Protein AF-A0A1A6GF82-F1 (afdb_monomer_lite)

Radius of gyration: 16.29 Å; chains: 1; bounding box: 42×38×45 Å

Organism: Neotoma lepida (NCBI:txid56216)

Sequence (167 aa):
NTVYLLVVNHPDSKSTVEVFKFQEEERSLLHLKTITHELLTRRSLGLQNLGPGKERDEKGTSTLLLSYLTNTPVLNFDTLVDNISVDPVTGDLWVGCHPNGMRIFFYDPENPPGSEVIRIQNILSEEPKVTVVYAENGTVLQGTTVASVYKGKLLIGTVFHRALYCD

InterPro domains:
  IPR011042 Six-bladed beta-propeller, TolB-like [G3DSA:2.120.10.30] (1-43)
  IPR011042 Six-bladed beta-propeller, TolB-like [G3DSA:2.120.10.30] (55-167)
  IPR051288 Serum paraoxonase/arylesterase [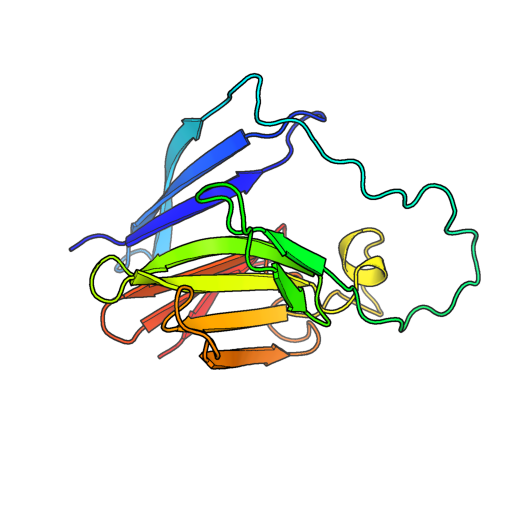PTHR11799] (69-167)

pLDDT: mean 80.85, std 15.95, range [39.09, 98.25]

Secondary structure (DSSP, 8-state):
---EEEEEE-GGG--EEEEEEEETTTTEEEEEEEEE-TT-------GGG--TTS-TTPPP-EEEE--SSSS--EEEESSEEEEEEE-TTT--EEEEEES-HHHHHS--TTS---EEEEEEESTTSSS-EEEEEEEE-SSS--SEEEEEEETTEEEEEESSS-EEEE-

Structure (mmCIF, N/CA/C/O backbone):
data_AF-A0A1A6GF82-F1
#
_entry.id   AF-A0A1A6GF82-F1
#
loop_
_atom_site.group_PDB
_atom_site.id
_atom_site.type_symbol
_atom_site.label_atom_id
_atom_site.label_alt_id
_atom_site.label_comp_id
_atom_site.label_asym_id
_atom_site.label_entity_id
_atom_site.label_seq_id
_atom_site.pdbx_PDB_ins_code
_atom_site.Cartn_x
_atom_site.Cartn_y
_atom_site.Cartn_z
_atom_site.occupancy
_atom_site.B_iso_or_equiv
_atom_site.auth_seq_id
_atom_site.auth_comp_id
_atom_site.auth_asym_id
_atom_site.auth_atom_id
_atom_site.pdbx_PDB_model_num
ATOM 1 N N . ASN A 1 1 ? -15.743 14.423 0.535 1.00 59.31 1 ASN A N 1
ATOM 2 C CA . ASN A 1 1 ? -14.700 13.631 1.215 1.00 59.31 1 ASN A CA 1
ATOM 3 C C . ASN A 1 1 ? -13.517 13.463 0.283 1.00 59.31 1 ASN A C 1
ATOM 5 O O . ASN A 1 1 ? -13.721 13.386 -0.922 1.00 59.31 1 ASN A O 1
ATOM 9 N N . THR A 1 2 ? -12.314 13.441 0.846 1.00 66.25 2 THR A N 1
ATOM 10 C CA . THR A 1 2 ? -11.034 13.438 0.127 1.00 66.25 2 THR A CA 1
ATOM 11 C C . THR A 1 2 ? -10.197 12.275 0.642 1.00 66.25 2 THR A C 1
ATOM 13 O O . THR A 1 2 ? -10.170 12.063 1.853 1.00 66.25 2 THR A O 1
ATOM 16 N N . VAL A 1 3 ? -9.516 11.552 -0.247 1.00 74.19 3 VAL A N 1
ATOM 17 C CA . VAL A 1 3 ? -8.570 10.493 0.135 1.00 74.19 3 VAL A CA 1
ATOM 18 C C . VAL A 1 3 ? -7.176 11.083 0.213 1.00 74.19 3 VAL A C 1
ATOM 20 O O . VAL A 1 3 ? -6.720 11.729 -0.736 1.00 74.19 3 VAL A O 1
ATOM 23 N N . TYR A 1 4 ? -6.510 10.843 1.336 1.00 76.56 4 TYR A N 1
ATOM 24 C CA . TYR A 1 4 ? -5.099 11.145 1.499 1.00 76.56 4 TYR A CA 1
ATOM 25 C C . TYR A 1 4 ? -4.301 9.849 1.517 1.00 76.56 4 TYR A C 1
ATOM 27 O O . TYR A 1 4 ? -4.738 8.850 2.088 1.00 76.56 4 TYR A O 1
ATOM 35 N N . LEU A 1 5 ? -3.133 9.892 0.893 1.00 75.06 5 LEU A N 1
ATOM 36 C CA . LEU A 1 5 ? -2.161 8.814 0.895 1.00 75.06 5 LEU A CA 1
ATOM 37 C C . LEU A 1 5 ? -0.914 9.319 1.611 1.00 75.06 5 LEU A C 1
ATOM 39 O O . LEU A 1 5 ? -0.379 10.362 1.236 1.00 75.06 5 LEU A O 1
ATOM 43 N N . LEU A 1 6 ? -0.485 8.609 2.650 1.00 79.81 6 LEU A N 1
ATOM 44 C CA . LEU A 1 6 ? 0.767 8.880 3.344 1.00 79.81 6 LEU A CA 1
ATOM 45 C C . LEU A 1 6 ? 1.745 7.780 2.942 1.00 79.81 6 LEU A C 1
ATOM 47 O O . LEU A 1 6 ? 1.469 6.602 3.150 1.00 79.81 6 LEU A O 1
ATOM 51 N N . VAL A 1 7 ? 2.855 8.171 2.329 1.00 77.38 7 VAL A N 1
ATOM 52 C CA . VAL A 1 7 ? 3.827 7.254 1.732 1.00 77.38 7 VAL A CA 1
ATOM 53 C C . VAL A 1 7 ? 5.176 7.496 2.382 1.00 77.38 7 VAL A C 1
ATOM 55 O O . VAL A 1 7 ? 5.740 8.577 2.233 1.00 77.38 7 VAL A O 1
ATOM 58 N N . VAL A 1 8 ? 5.709 6.511 3.101 1.00 78.69 8 VAL A N 1
ATOM 59 C CA . VAL A 1 8 ? 7.119 6.522 3.487 1.00 78.69 8 VAL A CA 1
ATOM 60 C C . VAL A 1 8 ? 7.951 6.405 2.214 1.00 78.69 8 VAL A C 1
ATOM 62 O O . VAL A 1 8 ? 7.747 5.504 1.404 1.00 78.69 8 VAL A O 1
ATOM 65 N N . ASN A 1 9 ? 8.869 7.343 2.028 1.00 70.62 9 ASN A N 1
ATOM 66 C CA . ASN A 1 9 ? 9.781 7.402 0.897 1.00 70.62 9 ASN A CA 1
ATOM 67 C C . ASN A 1 9 ? 11.226 7.499 1.407 1.00 70.62 9 ASN A C 1
ATOM 69 O O . ASN A 1 9 ? 11.470 7.965 2.523 1.00 70.62 9 ASN A O 1
ATOM 73 N N . HIS A 1 10 ? 12.191 7.057 0.599 1.00 75.00 10 HIS A N 1
ATOM 74 C CA . HIS A 1 10 ? 13.599 6.974 0.996 1.00 75.00 10 HIS A CA 1
ATOM 75 C C . HIS A 1 10 ? 14.576 7.725 0.064 1.00 75.00 10 HIS A C 1
ATOM 77 O O . HIS A 1 10 ? 15.502 7.104 -0.469 1.00 75.00 10 HIS A O 1
ATOM 83 N N . PRO A 1 11 ? 14.418 9.046 -0.159 1.00 72.19 11 PRO A N 1
ATOM 84 C CA . PRO A 1 11 ? 15.328 9.807 -1.016 1.00 72.19 11 PRO A CA 1
ATOM 85 C C . PRO A 1 11 ? 16.710 9.973 -0.362 1.00 72.19 11 PRO A C 1
ATOM 87 O O . PRO A 1 11 ? 16.810 10.302 0.821 1.00 72.19 11 PRO A O 1
ATOM 90 N N . ASP A 1 12 ? 17.784 9.766 -1.130 1.00 68.50 12 ASP A N 1
ATOM 91 C CA . ASP A 1 12 ? 19.179 10.028 -0.732 1.00 68.50 12 ASP A CA 1
ATOM 92 C C . ASP A 1 12 ? 19.557 9.502 0.669 1.00 68.50 12 ASP A C 1
ATOM 94 O O . ASP A 1 12 ? 20.213 10.175 1.466 1.00 68.50 12 ASP A O 1
ATOM 98 N N . SER A 1 13 ? 19.135 8.271 0.983 1.00 64.56 13 SER A N 1
ATOM 99 C CA . SER A 1 13 ? 19.362 7.588 2.273 1.00 64.56 13 SER A CA 1
ATOM 100 C C . SER A 1 13 ? 18.676 8.206 3.503 1.00 64.56 13 SER A C 1
ATOM 102 O O . SER A 1 13 ? 18.955 7.784 4.628 1.00 64.56 13 SER A O 1
ATOM 104 N N . LYS A 1 14 ? 17.761 9.161 3.323 1.00 67.81 14 LYS A N 1
ATOM 105 C CA . LYS A 1 14 ? 16.871 9.687 4.374 1.00 67.81 14 LYS A CA 1
ATOM 106 C C . LYS A 1 14 ? 15.510 8.999 4.293 1.00 67.81 14 LYS A C 1
ATOM 108 O O . LYS A 1 14 ? 15.211 8.381 3.282 1.00 67.81 14 LYS A O 1
ATOM 113 N N . SER A 1 15 ? 14.689 9.102 5.335 1.00 73.81 15 SER A N 1
ATOM 114 C CA . SER A 1 15 ? 13.284 8.674 5.282 1.00 73.81 15 SER A CA 1
ATOM 115 C C . SER A 1 15 ? 12.375 9.894 5.381 1.00 73.81 15 SER A C 1
ATOM 117 O O . SER A 1 15 ? 12.567 10.752 6.246 1.00 73.81 15 SER A O 1
ATOM 119 N N . THR A 1 16 ? 11.391 9.972 4.497 1.00 79.69 16 THR A N 1
ATOM 120 C CA . THR A 1 16 ? 10.367 11.018 4.460 1.00 79.69 16 THR A CA 1
ATOM 121 C C . THR A 1 16 ? 8.981 10.388 4.486 1.00 79.69 16 THR A C 1
ATOM 123 O O . THR A 1 16 ? 8.833 9.208 4.187 1.00 79.69 16 THR A O 1
ATOM 126 N N . VAL A 1 17 ? 7.959 11.159 4.859 1.00 78.94 17 VAL A N 1
ATOM 127 C CA . VAL A 1 17 ? 6.556 10.802 4.614 1.00 78.94 17 VAL A CA 1
ATOM 128 C C . VAL A 1 17 ? 5.982 11.801 3.624 1.00 78.94 17 VAL A C 1
ATOM 130 O O . VAL A 1 17 ? 5.808 12.978 3.938 1.00 78.94 17 VAL A O 1
ATOM 133 N N . GLU A 1 18 ? 5.695 11.332 2.422 1.00 82.12 18 GLU A N 1
ATOM 134 C CA . GLU A 1 18 ? 5.042 12.093 1.369 1.00 82.12 18 GLU A CA 1
ATOM 135 C C . GLU A 1 18 ? 3.528 12.017 1.549 1.00 82.12 18 GLU A C 1
ATOM 137 O O . GLU A 1 18 ? 2.955 10.937 1.687 1.00 82.12 18 GLU A O 1
ATOM 142 N N . VAL A 1 19 ? 2.863 13.169 1.554 1.00 80.50 19 VAL A N 1
ATOM 143 C CA . VAL A 1 19 ? 1.408 13.255 1.671 1.00 80.50 19 VAL A CA 1
ATOM 144 C C . VAL A 1 19 ? 0.831 13.654 0.327 1.00 80.50 19 VAL A C 1
ATOM 146 O O . VAL A 1 19 ? 1.110 14.744 -0.174 1.00 80.50 19 VAL A O 1
ATOM 149 N N . PHE A 1 20 ? -0.021 12.797 -0.222 1.00 81.69 20 PHE A N 1
ATOM 150 C CA . PHE A 1 20 ? -0.733 13.036 -1.470 1.00 81.69 20 PHE A CA 1
ATOM 151 C C . PHE A 1 20 ? -2.233 13.139 -1.232 1.00 81.69 20 PHE A C 1
ATOM 153 O O . PHE A 1 20 ? -2.785 12.496 -0.339 1.00 81.69 20 PHE A O 1
ATOM 160 N N . LYS A 1 21 ? -2.905 13.912 -2.080 1.00 82.94 21 LYS A N 1
ATOM 161 C CA . LYS A 1 21 ? -4.353 13.874 -2.263 1.00 82.94 21 LYS A CA 1
ATOM 162 C C . LYS A 1 21 ? -4.661 13.133 -3.556 1.00 82.94 21 LYS A C 1
ATOM 164 O O . LYS A 1 21 ? -4.158 13.513 -4.610 1.00 82.94 21 LYS A O 1
ATOM 169 N N . PHE A 1 22 ? -5.516 12.118 -3.487 1.00 81.50 22 PHE A N 1
ATOM 170 C CA . PHE A 1 22 ? -6.027 11.470 -4.692 1.00 81.50 22 PHE A CA 1
ATOM 171 C C . PHE A 1 22 ? -7.097 12.340 -5.354 1.00 81.50 22 PHE A C 1
ATOM 173 O O . PHE A 1 22 ? -8.022 12.819 -4.686 1.00 81.50 22 PHE A O 1
ATOM 180 N N . GLN A 1 23 ? -6.952 12.550 -6.660 1.00 82.44 23 GLN A N 1
ATOM 181 C CA . GLN A 1 23 ? -7.916 13.243 -7.501 1.00 82.44 23 GLN A CA 1
ATOM 182 C C . GLN A 1 23 ? -8.614 12.213 -8.394 1.00 82.44 23 GLN A C 1
ATOM 184 O O . GLN A 1 23 ? -7.999 11.626 -9.281 1.00 82.44 23 GLN A O 1
ATOM 189 N N . GLU A 1 24 ? -9.886 11.941 -8.096 1.00 78.12 24 GLU A N 1
ATOM 190 C CA . GLU A 1 24 ? -10.642 10.836 -8.700 1.00 78.12 24 GLU A CA 1
ATOM 191 C C . GLU A 1 24 ? -10.952 11.072 -10.184 1.00 78.12 24 GLU A C 1
ATOM 193 O O . GLU A 1 24 ? -10.807 10.149 -10.985 1.00 78.12 24 GLU A O 1
ATOM 198 N N . GLU A 1 25 ? -11.327 12.301 -10.558 1.00 84.69 25 GLU A N 1
ATOM 199 C CA . GLU A 1 25 ? -11.679 12.664 -11.939 1.00 84.69 25 GLU A CA 1
ATOM 200 C C . GLU A 1 25 ? -10.472 12.524 -12.875 1.00 84.69 25 GLU A C 1
ATOM 202 O O . GLU A 1 25 ? -10.569 11.941 -13.954 1.00 84.69 25 GLU A O 1
ATOM 207 N N . GLU A 1 26 ? -9.309 12.992 -12.427 1.00 86.19 26 GLU A N 1
ATOM 208 C CA . GLU A 1 26 ? -8.054 12.966 -13.175 1.00 86.19 26 GLU A CA 1
ATOM 209 C C . GLU A 1 26 ? -7.264 11.666 -12.979 1.00 86.19 26 GLU A C 1
ATOM 211 O O . GLU A 1 26 ? -6.267 11.441 -13.667 1.00 86.19 26 GLU A O 1
ATOM 216 N N . ARG A 1 27 ? -7.690 10.812 -12.037 1.00 79.44 27 ARG A N 1
ATOM 217 C CA . ARG A 1 27 ? -6.987 9.593 -11.603 1.00 79.44 27 ARG A CA 1
ATOM 218 C C . ARG A 1 27 ? -5.511 9.853 -11.290 1.00 79.44 27 ARG A C 1
ATOM 220 O O . ARG A 1 27 ? -4.633 9.074 -11.663 1.00 79.44 27 ARG A O 1
ATOM 227 N N . SER A 1 28 ? -5.241 10.958 -10.603 1.00 81.81 28 SER A N 1
ATOM 228 C CA . SER A 1 28 ? -3.892 11.438 -10.306 1.00 81.81 28 SER A CA 1
ATOM 229 C C . SER 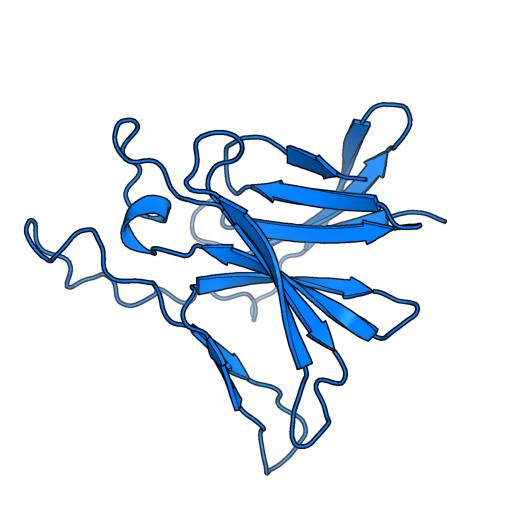A 1 28 ? -3.662 11.608 -8.802 1.00 81.81 28 SER A C 1
ATOM 231 O O . SER A 1 28 ? -4.594 11.655 -7.995 1.00 81.81 28 SER A O 1
ATOM 233 N N . LEU A 1 29 ? -2.389 11.676 -8.410 1.00 79.12 29 LEU A N 1
ATOM 234 C CA . LEU A 1 29 ? -1.973 12.003 -7.049 1.00 79.12 29 LEU A CA 1
ATOM 235 C C . LEU A 1 29 ? -1.380 13.411 -7.037 1.00 79.12 29 LEU A C 1
ATOM 237 O O . LEU A 1 29 ? -0.320 13.651 -7.613 1.00 79.12 29 LEU A O 1
ATOM 241 N N . LEU A 1 30 ? -2.046 14.332 -6.345 1.00 86.06 30 LEU A N 1
ATOM 242 C CA . LEU A 1 30 ? -1.512 15.660 -6.072 1.00 86.06 30 LEU A CA 1
ATOM 243 C C . LEU A 1 30 ? -0.623 15.585 -4.834 1.00 86.06 30 LEU A C 1
ATOM 245 O O . LEU A 1 30 ? -1.122 15.370 -3.727 1.00 86.06 30 LEU A O 1
ATOM 249 N N . HIS A 1 31 ? 0.685 15.773 -5.006 1.00 88.88 31 HIS A N 1
ATOM 250 C CA . HIS A 1 31 ? 1.594 15.943 -3.872 1.00 88.88 31 HIS A CA 1
ATOM 251 C C . HIS A 1 31 ? 1.216 17.205 -3.095 1.00 88.88 31 HIS A C 1
ATOM 253 O O . HIS A 1 31 ? 1.011 18.265 -3.684 1.00 88.88 31 HIS A O 1
ATOM 259 N N . LEU A 1 32 ? 1.082 17.075 -1.776 1.00 87.44 32 LEU A N 1
ATOM 260 C CA . LEU A 1 32 ? 0.733 18.186 -0.893 1.00 87.44 32 LEU A CA 1
ATOM 261 C C . LEU A 1 32 ? 1.913 18.634 -0.042 1.00 87.44 32 LEU A C 1
ATOM 263 O O . LEU A 1 32 ? 2.117 19.832 0.136 1.00 87.44 32 LEU A O 1
ATOM 267 N N . LYS A 1 33 ? 2.645 17.683 0.548 1.00 88.31 33 LYS A N 1
ATOM 268 C CA . LYS A 1 33 ? 3.791 17.982 1.411 1.00 88.31 33 LYS A CA 1
ATOM 269 C C . LYS A 1 33 ? 4.697 16.775 1.611 1.00 88.31 33 LYS A C 1
ATOM 271 O O . LYS A 1 33 ? 4.230 15.640 1.635 1.00 88.31 33 LYS A O 1
ATOM 276 N N . THR A 1 34 ? 5.960 17.066 1.886 1.00 85.88 34 THR A N 1
ATOM 277 C CA . THR A 1 34 ? 6.964 16.117 2.374 1.00 85.88 34 THR A CA 1
ATOM 278 C C . THR A 1 34 ? 7.207 16.371 3.858 1.00 85.88 34 THR A C 1
ATOM 280 O O . THR A 1 34 ? 7.488 17.501 4.255 1.00 85.88 34 THR A O 1
ATOM 283 N N . ILE A 1 35 ? 7.092 15.339 4.692 1.00 80.44 35 ILE A N 1
ATOM 284 C CA . ILE A 1 35 ? 7.396 15.392 6.126 1.00 80.44 35 ILE A CA 1
ATOM 285 C C . ILE A 1 35 ? 8.752 14.726 6.361 1.00 80.44 35 ILE A C 1
ATOM 287 O O . ILE A 1 35 ? 8.972 13.587 5.953 1.00 80.44 35 ILE A O 1
ATOM 291 N N . THR A 1 36 ? 9.647 15.418 7.061 1.00 77.69 36 THR A N 1
ATOM 292 C CA . THR A 1 36 ? 10.928 14.892 7.547 1.00 77.69 36 THR A CA 1
ATOM 293 C C . THR A 1 36 ? 10.965 15.011 9.071 1.00 77.69 36 THR A C 1
ATOM 295 O O . THR A 1 36 ? 10.374 15.927 9.643 1.00 77.69 36 THR A O 1
ATOM 298 N N . HIS A 1 37 ? 11.623 14.074 9.754 1.00 75.50 37 HIS A N 1
ATOM 299 C CA . HIS A 1 37 ? 11.787 14.115 11.208 1.00 75.50 37 HIS A CA 1
ATOM 300 C C . HIS A 1 37 ? 13.032 13.324 11.615 1.00 75.50 37 HIS A C 1
ATOM 302 O O . HIS A 1 37 ? 13.343 12.312 10.996 1.00 75.50 37 HIS A O 1
ATOM 308 N N . GLU A 1 38 ? 13.725 13.739 12.675 1.00 72.75 38 GLU A N 1
ATOM 309 C CA . GLU A 1 38 ? 14.942 13.064 13.160 1.00 72.75 38 GLU A CA 1
ATOM 310 C C . GLU A 1 38 ? 14.698 11.612 13.603 1.00 72.75 38 GLU A C 1
ATOM 312 O O . GLU A 1 38 ? 15.566 10.757 13.454 1.00 72.75 38 GLU A O 1
ATOM 317 N N . LEU A 1 39 ? 13.483 11.312 14.076 1.00 71.31 39 LEU A N 1
ATOM 318 C CA . LEU A 1 39 ? 13.056 9.950 14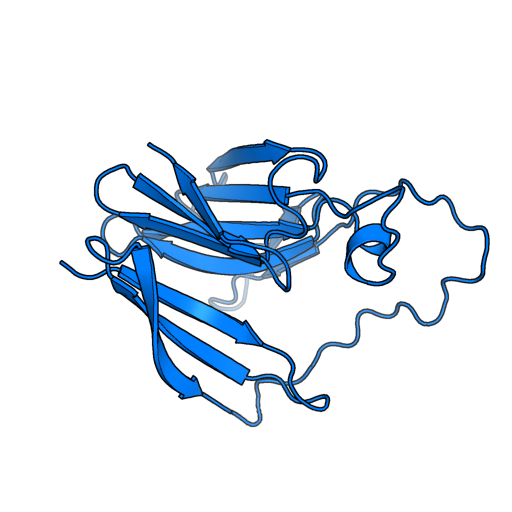.427 1.00 71.31 39 LEU A CA 1
ATOM 319 C C . LEU A 1 39 ? 12.699 9.080 13.211 1.00 71.31 39 LEU A C 1
ATOM 321 O O . LEU A 1 39 ? 12.617 7.860 13.353 1.00 71.31 39 LEU A O 1
ATOM 325 N N . LEU A 1 40 ? 12.519 9.663 12.018 1.00 65.81 40 LEU A N 1
ATOM 326 C CA . LEU A 1 40 ? 12.342 8.913 10.769 1.00 65.81 40 LEU A CA 1
ATOM 327 C C . LEU A 1 40 ? 13.711 8.422 10.282 1.00 65.81 40 LEU A C 1
ATOM 329 O O . LEU A 1 40 ? 14.257 8.867 9.275 1.00 65.81 40 LEU A O 1
ATOM 333 N N . THR A 1 41 ? 14.289 7.494 11.037 1.00 57.72 41 THR A N 1
ATOM 334 C CA . THR A 1 41 ? 15.554 6.848 10.692 1.00 57.72 41 THR A CA 1
ATOM 335 C C . THR A 1 41 ? 15.301 5.637 9.804 1.00 57.72 41 THR A C 1
ATOM 337 O O . THR A 1 41 ? 14.358 4.870 9.998 1.00 57.72 41 THR A O 1
ATOM 340 N N . ARG A 1 42 ? 16.150 5.450 8.791 1.00 57.53 42 ARG A N 1
ATOM 341 C CA . ARG A 1 42 ? 16.139 4.233 7.980 1.00 57.53 42 ARG A CA 1
ATOM 342 C C . ARG A 1 42 ? 16.549 3.060 8.871 1.00 57.53 42 ARG A C 1
ATOM 344 O O . ARG A 1 42 ? 17.706 2.982 9.280 1.00 57.53 42 ARG A O 1
ATOM 351 N N . ARG A 1 43 ? 15.651 2.102 9.121 1.00 53.00 43 ARG A N 1
ATOM 352 C CA . ARG A 1 43 ? 16.101 0.767 9.536 1.00 53.00 43 ARG A CA 1
ATOM 353 C C . ARG A 1 43 ? 16.751 0.119 8.323 1.00 53.00 43 ARG A C 1
ATOM 355 O O . ARG A 1 43 ? 16.065 -0.212 7.361 1.00 53.00 43 ARG A O 1
ATOM 362 N N . SER A 1 44 ? 18.071 -0.065 8.346 1.00 49.78 44 SER A N 1
ATOM 363 C CA . SER A 1 44 ? 18.677 -1.004 7.406 1.00 49.78 44 SER A CA 1
ATOM 364 C C . SER A 1 44 ? 18.222 -2.395 7.837 1.00 49.78 44 SER A C 1
ATOM 366 O O . SER A 1 44 ? 18.699 -2.912 8.850 1.00 49.78 44 SER A O 1
ATOM 368 N N . LEU A 1 45 ? 17.278 -2.997 7.113 1.00 53.03 45 LEU A N 1
ATOM 369 C CA . LEU A 1 45 ? 17.104 -4.445 7.190 1.00 53.03 45 LEU A CA 1
ATOM 370 C C . LEU A 1 45 ? 18.487 -5.048 6.914 1.00 53.03 45 LEU A C 1
ATOM 372 O O . LEU A 1 45 ? 19.148 -4.642 5.957 1.00 53.03 45 LEU A O 1
ATOM 376 N N . GLY A 1 46 ? 18.972 -5.904 7.816 1.00 43.41 46 GLY A N 1
ATOM 377 C CA . GLY A 1 46 ? 20.324 -6.471 7.809 1.00 43.41 46 GLY A CA 1
ATOM 378 C C . GLY A 1 46 ? 20.561 -7.437 6.647 1.00 43.41 46 GLY A C 1
ATOM 379 O O . GLY A 1 46 ? 20.904 -8.591 6.859 1.00 43.41 46 GLY A O 1
ATOM 380 N N . LEU A 1 47 ? 20.396 -6.967 5.412 1.00 50.56 47 LEU A N 1
ATOM 381 C CA . LEU A 1 47 ? 20.580 -7.713 4.168 1.00 50.56 47 LEU A CA 1
ATOM 382 C C . LEU A 1 47 ? 22.067 -7.878 3.805 1.00 50.56 47 LEU A C 1
ATOM 384 O O . LEU A 1 47 ? 22.385 -8.389 2.738 1.00 50.56 47 LEU A O 1
ATOM 388 N N . GLN A 1 48 ? 22.990 -7.498 4.699 1.00 44.06 48 GLN A N 1
ATOM 389 C CA . GLN A 1 48 ? 24.444 -7.588 4.493 1.00 44.06 48 GLN A CA 1
ATOM 390 C C . GLN A 1 48 ? 24.960 -9.035 4.311 1.00 44.06 48 GLN A C 1
ATOM 392 O O . GLN A 1 48 ? 26.134 -9.221 4.016 1.00 44.06 48 GLN A O 1
ATOM 397 N N . ASN A 1 49 ? 24.101 -10.055 4.443 1.00 41.31 49 ASN A N 1
ATOM 398 C CA . ASN A 1 49 ? 24.463 -11.477 4.368 1.00 41.31 49 ASN A CA 1
ATOM 399 C C . ASN A 1 49 ? 23.848 -12.245 3.180 1.00 41.31 49 ASN A C 1
ATOM 401 O O . ASN A 1 49 ? 23.862 -13.481 3.175 1.00 41.31 49 ASN A O 1
ATOM 405 N N . LEU A 1 50 ? 23.293 -11.558 2.179 1.00 50.16 50 LEU A N 1
ATOM 406 C CA . LEU A 1 50 ? 22.757 -12.209 0.981 1.00 50.16 50 LEU A CA 1
ATOM 407 C C . LEU A 1 50 ? 23.845 -12.303 -0.089 1.00 50.16 50 LEU A C 1
ATOM 409 O O . LEU A 1 50 ? 23.944 -11.483 -0.996 1.00 50.16 50 LEU A O 1
ATOM 413 N N . GLY A 1 51 ? 24.703 -13.311 0.067 1.00 44.25 51 GLY A N 1
ATOM 414 C CA . GLY A 1 51 ? 25.605 -13.738 -0.997 1.00 44.25 51 GLY A CA 1
ATOM 415 C C . GLY A 1 51 ? 24.824 -14.294 -2.198 1.00 44.25 51 GLY A C 1
ATOM 416 O O . GLY A 1 51 ? 23.680 -14.737 -2.040 1.00 44.25 51 GLY A O 1
ATOM 417 N N . PRO A 1 52 ? 25.421 -14.299 -3.400 1.00 40.47 52 PRO A N 1
ATOM 418 C CA . PRO A 1 52 ? 24.788 -14.876 -4.579 1.00 40.47 52 PRO A CA 1
ATOM 419 C C . PRO A 1 52 ? 24.547 -16.377 -4.346 1.00 40.47 52 PRO A C 1
ATOM 421 O O . PRO A 1 52 ? 25.500 -17.131 -4.163 1.00 40.47 52 PRO A O 1
ATOM 424 N N . GLY A 1 53 ? 23.279 -16.808 -4.322 1.00 50.47 53 GLY A N 1
ATOM 425 C CA . GLY A 1 53 ? 22.906 -18.230 -4.268 1.00 50.47 53 GLY A CA 1
ATOM 426 C C . GLY A 1 53 ? 22.031 -18.696 -3.097 1.00 50.47 53 GLY A C 1
ATOM 427 O O . GLY A 1 53 ? 21.728 -19.885 -3.049 1.00 50.47 53 GLY A O 1
ATOM 428 N N . LYS A 1 54 ? 21.590 -17.826 -2.175 1.00 49.06 54 LYS A N 1
ATOM 429 C CA . LYS A 1 54 ? 20.501 -18.188 -1.241 1.00 49.06 54 LYS A CA 1
ATOM 430 C C . LYS A 1 54 ? 19.149 -18.162 -1.964 1.00 49.06 54 LYS A C 1
ATOM 432 O O . LYS A 1 54 ? 18.945 -17.315 -2.833 1.00 49.06 54 LYS A O 1
ATOM 437 N N . GLU A 1 55 ? 18.285 -19.131 -1.654 1.00 49.97 55 GLU A N 1
ATOM 438 C CA . GLU A 1 55 ? 17.014 -19.397 -2.340 1.00 49.97 55 GLU A CA 1
ATOM 439 C C . GLU A 1 55 ? 16.216 -18.111 -2.600 1.00 49.97 55 GLU A C 1
ATOM 441 O O . GLU A 1 55 ? 15.882 -17.355 -1.692 1.00 49.97 55 GLU A O 1
ATOM 446 N N . ARG A 1 56 ? 15.912 -17.858 -3.877 1.00 54.44 56 ARG A N 1
ATOM 447 C CA . ARG A 1 56 ? 15.252 -16.631 -4.360 1.00 54.44 56 ARG A CA 1
ATOM 448 C C . ARG A 1 56 ? 13.758 -16.553 -4.009 1.00 54.44 56 ARG A C 1
ATOM 450 O O . ARG A 1 56 ? 13.096 -15.582 -4.378 1.00 54.44 56 ARG A O 1
ATOM 457 N N . ASP A 1 57 ? 13.241 -17.540 -3.283 1.00 55.72 57 ASP A N 1
ATOM 458 C CA . ASP A 1 57 ? 11.809 -17.758 -3.074 1.00 55.72 57 ASP A CA 1
ATOM 459 C C . ASP A 1 57 ? 11.375 -17.735 -1.599 1.00 55.72 57 ASP A C 1
ATOM 461 O O . ASP A 1 57 ? 10.205 -17.981 -1.308 1.00 55.72 57 ASP A O 1
ATOM 465 N N . GLU A 1 58 ? 12.260 -17.375 -0.662 1.00 62.53 58 GLU A N 1
ATOM 466 C CA . GLU A 1 58 ? 11.850 -17.151 0.730 1.00 62.53 58 GLU A CA 1
ATOM 467 C C . GLU A 1 58 ? 10.881 -15.957 0.827 1.00 62.53 58 GLU A C 1
ATOM 469 O O . GLU A 1 58 ? 11.153 -14.853 0.336 1.00 62.53 58 GLU A O 1
ATOM 474 N N . LYS A 1 59 ? 9.724 -16.178 1.466 1.00 62.41 59 LYS A N 1
ATOM 475 C CA . LYS A 1 59 ? 8.789 -15.099 1.797 1.00 62.41 59 LYS A CA 1
ATOM 476 C C . LYS A 1 59 ? 9.444 -14.146 2.790 1.00 62.41 59 LYS A C 1
ATOM 478 O O . LYS A 1 59 ? 10.138 -14.570 3.710 1.00 62.41 59 LYS A O 1
ATOM 483 N N . GLY A 1 60 ? 9.219 -12.850 2.610 1.00 64.69 60 GLY A N 1
ATOM 484 C CA . GLY A 1 60 ? 9.637 -11.876 3.608 1.00 64.69 60 GLY A CA 1
ATOM 485 C C . GLY A 1 60 ? 8.7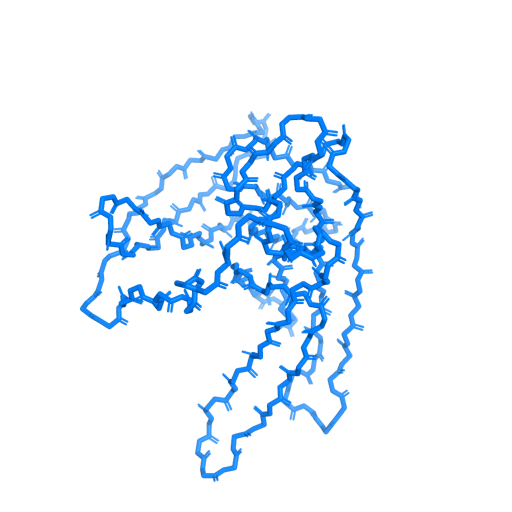87 -12.013 4.867 1.00 64.69 60 GLY A C 1
ATOM 486 O O . GLY A 1 60 ? 7.607 -12.309 4.769 1.00 64.69 60 GLY A O 1
ATOM 487 N N . THR A 1 61 ? 9.361 -11.790 6.045 1.00 71.31 61 THR A N 1
ATOM 488 C CA . THR A 1 61 ? 8.616 -11.784 7.312 1.00 71.31 61 THR A CA 1
ATOM 489 C C . THR A 1 61 ? 8.786 -10.443 8.001 1.00 71.31 61 THR A C 1
ATOM 491 O O . THR A 1 61 ? 9.891 -9.893 8.019 1.00 71.31 61 THR A O 1
ATOM 494 N N . SER A 1 62 ? 7.728 -9.924 8.611 1.00 75.62 62 SER A N 1
ATOM 495 C CA . SER A 1 62 ? 7.798 -8.676 9.368 1.00 75.62 62 SER A CA 1
ATOM 496 C C . SER A 1 62 ? 6.862 -8.681 10.572 1.00 75.62 62 SER A C 1
ATOM 498 O O . SER A 1 62 ? 5.962 -9.512 10.695 1.00 75.62 62 SER A O 1
ATOM 500 N N . THR A 1 63 ? 7.105 -7.744 11.484 1.00 67.50 63 THR A N 1
ATOM 501 C CA . THR A 1 63 ? 6.382 -7.624 12.747 1.00 67.50 63 THR A CA 1
ATOM 502 C C . THR A 1 63 ? 5.892 -6.195 12.916 1.00 67.50 63 THR A C 1
ATOM 504 O O . THR A 1 63 ? 6.687 -5.254 12.852 1.00 67.50 63 THR A O 1
ATOM 507 N N . LEU A 1 64 ? 4.598 -6.035 13.191 1.00 62.50 64 LEU A N 1
ATOM 508 C CA . LEU A 1 64 ? 4.018 -4.764 13.606 1.00 62.50 64 LEU A CA 1
ATOM 509 C C . LEU A 1 64 ? 3.973 -4.705 15.139 1.00 62.50 64 LEU A C 1
ATOM 511 O O . LEU A 1 64 ? 3.383 -5.572 15.786 1.00 62.50 64 LEU A O 1
ATOM 515 N N . LEU A 1 65 ? 4.599 -3.679 15.718 1.00 61.34 65 LEU A N 1
ATOM 516 C CA . LEU A 1 65 ? 4.613 -3.426 17.162 1.00 61.34 65 LEU A CA 1
ATOM 517 C C . LEU A 1 65 ? 3.603 -2.329 17.511 1.00 61.34 65 LEU A C 1
ATOM 519 O O . LEU A 1 65 ? 3.734 -1.204 17.031 1.00 61.34 65 LEU A O 1
ATOM 523 N N . LEU A 1 66 ? 2.634 -2.633 18.379 1.00 55.16 66 LEU A N 1
ATOM 524 C CA . LEU A 1 66 ? 1.682 -1.650 18.900 1.00 55.16 66 LEU A CA 1
ATOM 525 C C . LEU A 1 66 ? 2.072 -1.235 20.319 1.00 55.16 66 LEU A C 1
ATOM 527 O O . LEU A 1 66 ? 1.687 -1.867 21.300 1.00 55.16 66 LEU A O 1
ATOM 531 N N . SER A 1 67 ? 2.851 -0.162 20.450 1.00 50.38 67 SER A N 1
ATOM 532 C CA . SER A 1 67 ? 3.283 0.325 21.761 1.00 50.38 67 SER A CA 1
ATOM 533 C C . SER A 1 67 ? 2.228 1.233 22.402 1.00 50.38 67 SER A C 1
ATOM 535 O O . SER A 1 67 ? 2.198 2.435 22.145 1.00 50.38 67 SER A O 1
ATOM 537 N N . TYR A 1 68 ? 1.406 0.670 23.287 1.00 44.50 68 TYR A N 1
ATOM 538 C CA . TYR A 1 68 ? 0.610 1.414 24.267 1.00 44.50 68 TYR A CA 1
ATOM 539 C C . TYR A 1 68 ? 0.863 0.800 25.654 1.00 44.50 68 TYR A C 1
ATOM 541 O O . TYR A 1 68 ? 0.162 -0.111 26.073 1.00 44.50 68 TYR A O 1
ATOM 549 N N . LEU A 1 69 ? 1.883 1.294 26.369 1.00 39.09 69 LEU A N 1
ATOM 550 C CA . LEU A 1 69 ? 2.267 0.856 27.727 1.00 39.09 69 LEU A CA 1
ATOM 551 C C . LEU A 1 69 ? 2.753 -0.615 27.832 1.00 39.09 69 LEU A C 1
ATOM 553 O O . LEU A 1 69 ? 2.920 -1.311 26.836 1.00 39.09 69 LEU A O 1
ATOM 557 N N . THR A 1 70 ? 3.106 -1.040 29.051 1.00 48.28 70 THR A N 1
ATOM 558 C CA . THR A 1 70 ? 4.056 -2.119 29.415 1.00 48.28 70 THR A CA 1
ATOM 559 C C . THR A 1 70 ? 3.758 -3.543 28.911 1.00 48.28 70 THR A C 1
ATOM 561 O O . THR A 1 70 ? 4.586 -4.421 29.128 1.00 48.28 70 THR A O 1
ATOM 564 N N . ASN A 1 71 ? 2.647 -3.777 28.205 1.00 54.88 71 ASN A N 1
ATOM 565 C CA . ASN A 1 71 ? 2.336 -5.020 27.489 1.00 54.88 71 ASN A CA 1
ATOM 566 C C . ASN A 1 71 ? 2.073 -4.689 26.016 1.00 54.88 71 ASN A C 1
ATOM 568 O O . ASN A 1 71 ? 0.952 -4.367 25.645 1.00 54.88 71 ASN A O 1
ATOM 572 N N . THR A 1 72 ? 3.119 -4.724 25.190 1.00 56.25 72 THR A N 1
ATOM 573 C CA . THR A 1 72 ? 3.052 -4.404 23.754 1.00 56.25 72 THR A CA 1
ATOM 574 C C . THR A 1 72 ? 2.553 -5.626 22.973 1.00 56.25 72 THR A C 1
ATOM 576 O O . THR A 1 72 ? 3.317 -6.586 22.849 1.00 56.25 72 THR A O 1
ATOM 579 N N . PRO A 1 73 ? 1.311 -5.643 22.449 1.00 62.59 73 PRO A N 1
ATOM 580 C CA . PRO A 1 73 ? 0.876 -6.699 21.545 1.00 62.59 73 PRO A CA 1
ATOM 581 C C . PRO A 1 73 ? 1.688 -6.665 20.244 1.00 62.59 73 PRO A C 1
ATOM 583 O O . PRO A 1 73 ? 2.055 -5.602 19.728 1.00 62.59 73 PRO A O 1
ATOM 586 N N . VAL A 1 74 ? 1.987 -7.861 19.740 1.00 70.31 74 VAL A N 1
ATOM 587 C CA . VAL A 1 74 ? 2.854 -8.095 18.585 1.00 70.31 74 VAL A CA 1
ATOM 588 C C . VAL A 1 74 ? 2.070 -8.874 17.541 1.00 70.31 74 VAL A C 1
ATOM 590 O O . VAL A 1 74 ? 1.568 -9.956 17.840 1.00 70.31 74 VAL A O 1
ATOM 593 N N . LEU A 1 75 ? 1.992 -8.345 16.319 1.00 74.62 75 LEU A N 1
ATOM 594 C CA . LEU A 1 75 ? 1.376 -9.039 15.191 1.00 74.62 75 LEU A CA 1
ATOM 595 C C . LEU A 1 75 ? 2.455 -9.398 14.166 1.00 74.62 75 LEU A C 1
ATOM 597 O O . LEU A 1 75 ? 3.186 -8.524 13.693 1.00 74.62 75 LEU A O 1
ATOM 601 N N . ASN A 1 76 ? 2.576 -10.691 13.865 1.00 81.00 76 ASN A N 1
ATOM 602 C CA . ASN A 1 76 ? 3.570 -11.230 12.936 1.00 81.00 76 ASN A CA 1
ATOM 603 C C . ASN A 1 76 ? 2.934 -11.529 11.581 1.00 81.00 76 ASN A C 1
ATOM 605 O O . ASN A 1 76 ? 1.790 -11.980 11.517 1.00 81.00 76 ASN A O 1
ATOM 609 N N . PHE A 1 77 ? 3.699 -11.307 10.516 1.00 83.00 77 PHE A N 1
ATOM 610 C CA . PHE A 1 77 ? 3.255 -11.493 9.142 1.00 83.00 77 PHE A CA 1
ATOM 611 C C . PHE A 1 77 ? 4.301 -12.233 8.308 1.00 83.00 77 PHE A C 1
ATOM 613 O O . PHE A 1 77 ? 5.495 -11.942 8.403 1.00 83.00 77 PHE A O 1
ATOM 620 N N . ASP A 1 78 ? 3.825 -13.089 7.403 1.00 88.69 78 ASP A N 1
ATOM 621 C CA . ASP A 1 78 ? 4.624 -13.763 6.365 1.00 88.69 78 ASP A CA 1
ATOM 622 C C . ASP A 1 78 ? 4.724 -12.916 5.082 1.00 88.69 78 ASP A C 1
ATOM 624 O O . ASP A 1 78 ? 4.608 -13.414 3.959 1.00 88.69 78 ASP A O 1
ATOM 628 N N . THR A 1 79 ? 4.881 -11.607 5.272 1.00 89.06 79 THR A N 1
ATOM 629 C CA . THR A 1 79 ? 5.146 -10.614 4.227 1.00 89.06 79 THR A CA 1
ATOM 630 C C . THR A 1 79 ? 5.957 -9.462 4.820 1.00 89.06 79 THR A C 1
ATOM 632 O O . THR A 1 79 ? 5.986 -9.296 6.045 1.00 89.06 79 THR A O 1
ATOM 635 N N . LEU A 1 80 ? 6.614 -8.638 3.999 1.00 87.50 80 LEU A N 1
ATOM 636 C CA . LEU A 1 80 ? 7.208 -7.384 4.478 1.00 87.50 80 LEU A CA 1
ATOM 637 C C . LEU A 1 80 ? 6.166 -6.270 4.425 1.00 87.50 80 LEU A C 1
ATOM 639 O O . LEU A 1 80 ? 5.834 -5.792 3.343 1.00 87.50 80 LEU A O 1
ATOM 643 N N . VAL A 1 81 ? 5.668 -5.844 5.584 1.00 87.00 81 VAL A N 1
ATOM 644 C CA . VAL A 1 81 ? 4.802 -4.665 5.677 1.00 87.00 81 VAL A CA 1
ATOM 645 C C . VAL A 1 81 ? 5.584 -3.403 5.320 1.00 87.00 81 VAL A C 1
ATOM 647 O O . VAL A 1 81 ? 6.729 -3.233 5.744 1.00 87.00 81 VAL A O 1
ATOM 650 N N . ASP A 1 82 ? 4.952 -2.530 4.546 1.00 90.19 82 ASP A N 1
ATOM 651 C CA . ASP A 1 82 ? 5.505 -1.244 4.139 1.00 90.19 82 ASP A CA 1
ATOM 652 C C . ASP A 1 82 ? 4.634 -0.114 4.719 1.00 90.19 82 ASP A C 1
ATOM 654 O O . ASP A 1 82 ? 4.579 0.047 5.942 1.00 90.19 82 ASP A O 1
ATOM 658 N N . ASN A 1 83 ? 3.890 0.636 3.902 1.00 91.69 83 ASN A N 1
ATOM 659 C CA . ASN A 1 83 ? 3.068 1.741 4.389 1.00 91.69 83 ASN A CA 1
ATOM 660 C C . ASN A 1 83 ? 1.703 1.292 4.922 1.00 91.69 83 ASN A C 1
ATOM 662 O O . ASN A 1 83 ? 1.035 0.423 4.356 1.00 91.69 83 ASN A O 1
ATOM 666 N N . ILE A 1 84 ? 1.261 1.972 5.984 1.00 87.44 84 ILE A N 1
ATOM 667 C CA . ILE A 1 84 ? -0.023 1.764 6.658 1.00 87.44 84 ILE A CA 1
ATOM 668 C C . ILE A 1 84 ? -0.917 2.983 6.421 1.00 87.44 84 ILE A C 1
ATOM 670 O O . ILE A 1 84 ? -0.583 4.095 6.832 1.00 87.44 84 ILE A O 1
ATOM 674 N N . SER A 1 85 ? -2.087 2.762 5.830 1.00 90.88 85 SER A N 1
ATOM 675 C CA . SER A 1 85 ? -3.195 3.718 5.828 1.00 90.88 85 SER A CA 1
ATOM 676 C C . SER A 1 85 ? -4.221 3.324 6.884 1.00 90.88 85 SER A C 1
ATOM 678 O O . SER A 1 85 ? -4.418 2.142 7.157 1.00 90.88 85 SER A O 1
ATOM 680 N N . VAL A 1 86 ? -4.916 4.307 7.452 1.00 86.62 86 VAL A N 1
ATOM 681 C CA . VAL A 1 86 ? -5.995 4.078 8.421 1.00 86.62 86 VAL A CA 1
ATOM 682 C C . VAL A 1 86 ? -7.300 4.564 7.812 1.00 86.62 86 VAL A C 1
ATOM 684 O O . VAL A 1 86 ? -7.384 5.719 7.393 1.00 86.62 86 VAL A O 1
ATOM 687 N N . ASP A 1 87 ? -8.315 3.703 7.763 1.00 89.12 87 ASP A N 1
ATOM 688 C CA . ASP A 1 87 ? -9.668 4.137 7.422 1.00 89.12 87 ASP A CA 1
ATOM 689 C C . ASP A 1 87 ? -10.213 5.010 8.568 1.00 89.12 87 ASP A C 1
ATOM 691 O O . ASP A 1 87 ? -10.384 4.514 9.683 1.00 89.12 87 ASP A O 1
ATOM 695 N N . PRO A 1 88 ? -10.510 6.302 8.337 1.00 85.19 88 PRO A N 1
ATOM 696 C CA . PRO A 1 88 ? -10.947 7.205 9.398 1.00 85.19 88 PRO A CA 1
ATOM 697 C C . PRO A 1 88 ? -12.333 6.870 9.967 1.00 85.19 88 PRO A C 1
ATOM 699 O O . PRO A 1 88 ? -12.686 7.396 11.019 1.00 85.19 88 PRO A O 1
ATOM 702 N N . VAL A 1 89 ? -13.139 6.052 9.278 1.00 90.19 89 VAL A N 1
ATOM 703 C CA . VAL A 1 89 ? -14.483 5.679 9.743 1.00 90.19 89 VAL A CA 1
ATOM 704 C C . VAL A 1 89 ? -14.426 4.479 10.682 1.00 90.19 89 VAL A C 1
ATOM 706 O O . VAL A 1 89 ? -15.095 4.474 11.712 1.00 90.19 89 VAL A O 1
ATOM 709 N N . THR A 1 90 ? -13.648 3.459 10.323 1.00 91.25 90 THR A N 1
ATOM 710 C CA . THR A 1 90 ? -13.602 2.182 11.054 1.00 91.25 90 THR A CA 1
ATOM 711 C C . THR A 1 90 ? -12.391 2.054 11.974 1.00 91.25 90 THR A C 1
ATOM 713 O O . THR A 1 90 ? -12.439 1.295 12.937 1.00 91.25 90 THR A O 1
ATOM 716 N N . GLY A 1 91 ? -11.311 2.786 11.693 1.00 87.19 91 GLY A N 1
ATOM 717 C CA . GLY A 1 91 ? -10.004 2.577 12.312 1.00 87.19 91 GLY A CA 1
ATOM 718 C C . GLY A 1 91 ? -9.241 1.371 11.751 1.00 87.19 91 GLY A C 1
ATOM 719 O O . GLY A 1 91 ? -8.164 1.061 12.257 1.00 87.19 91 GLY A O 1
ATOM 720 N N . ASP A 1 92 ? -9.767 0.695 10.723 1.00 93.19 92 ASP A N 1
ATOM 721 C CA . ASP A 1 92 ? -9.094 -0.441 10.096 1.00 93.19 92 ASP A CA 1
ATOM 722 C C . ASP A 1 92 ? -7.791 -0.000 9.423 1.00 93.19 92 ASP A C 1
ATOM 724 O O . ASP A 1 92 ? -7.729 1.040 8.757 1.00 93.19 92 ASP A O 1
ATOM 728 N N . LEU A 1 93 ? -6.755 -0.828 9.558 1.00 91.38 93 LEU A N 1
ATOM 729 C CA . LEU A 1 93 ? -5.487 -0.606 8.875 1.00 91.38 93 LEU A CA 1
ATOM 730 C C . LEU A 1 93 ? -5.513 -1.256 7.496 1.00 91.38 93 LEU A C 1
ATOM 732 O O . LEU A 1 93 ? -5.906 -2.414 7.358 1.00 91.38 93 LEU A O 1
ATOM 736 N N . TRP A 1 94 ? -5.030 -0.524 6.501 1.00 96.06 94 TRP A N 1
ATOM 737 C CA . TRP A 1 94 ? -4.792 -0.991 5.141 1.00 96.06 94 TRP A CA 1
ATOM 738 C C . TRP A 1 94 ? -3.305 -0.886 4.854 1.00 96.06 94 TRP A C 1
ATOM 740 O O . TRP A 1 94 ? -2.736 0.204 4.871 1.00 96.06 94 TRP A O 1
ATOM 750 N N . VAL A 1 95 ? -2.670 -2.030 4.642 1.00 94.38 95 VAL A N 1
ATOM 751 C CA . VAL A 1 95 ? -1.214 -2.151 4.616 1.00 94.38 95 VAL A CA 1
ATOM 752 C C . VAL A 1 95 ? -0.783 -2.637 3.244 1.00 94.38 95 VAL A C 1
ATOM 754 O O . VAL A 1 95 ? -1.291 -3.652 2.766 1.00 94.38 95 VAL A O 1
ATOM 757 N N . GLY A 1 96 ? 0.128 -1.901 2.607 1.00 95.88 96 GLY A N 1
ATOM 758 C CA . GLY A 1 96 ? 0.830 -2.388 1.425 1.00 95.88 96 GLY A CA 1
ATOM 759 C C . GLY A 1 96 ? 1.998 -3.278 1.834 1.00 95.88 96 GLY A C 1
ATOM 760 O O . GLY A 1 96 ? 2.685 -2.983 2.815 1.00 95.88 96 GLY A O 1
ATOM 761 N N . CYS A 1 97 ? 2.195 -4.382 1.120 1.00 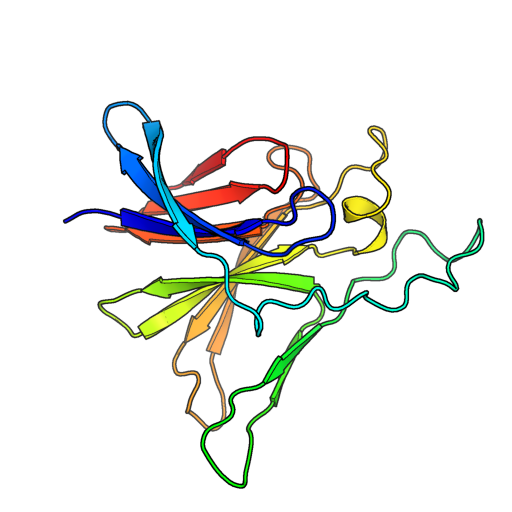95.38 97 CYS A N 1
ATOM 762 C CA . CYS A 1 97 ? 3.163 -5.398 1.506 1.00 95.38 97 CYS A CA 1
ATOM 763 C C . CYS A 1 97 ? 3.988 -5.919 0.321 1.00 95.38 97 CYS A C 1
ATOM 765 O O . CYS A 1 97 ? 3.503 -6.008 -0.812 1.00 95.38 97 CYS A O 1
ATOM 767 N N . HIS A 1 98 ? 5.216 -6.353 0.627 1.00 95.12 98 HIS A N 1
ATOM 768 C CA . HIS A 1 98 ? 6.121 -7.050 -0.291 1.00 95.12 98 HIS A CA 1
ATOM 769 C C . HIS A 1 98 ? 6.247 -8.525 0.120 1.00 95.12 98 HIS A C 1
ATOM 771 O O . HIS A 1 98 ? 6.988 -8.829 1.063 1.00 95.12 98 HIS A O 1
ATOM 777 N N . PRO A 1 99 ? 5.598 -9.466 -0.596 1.00 93.69 99 PRO A N 1
ATOM 778 C CA . PRO A 1 99 ? 5.615 -10.888 -0.233 1.00 93.69 99 PRO A CA 1
ATOM 779 C C . PRO A 1 99 ? 7.010 -11.517 -0.212 1.00 93.69 99 PRO A C 1
ATOM 781 O O . PRO A 1 99 ? 7.259 -12.465 0.526 1.00 93.69 99 PRO A O 1
ATOM 784 N N . ASN A 1 100 ? 7.932 -11.004 -1.029 1.00 90.25 100 ASN A N 1
ATOM 785 C CA . ASN A 1 100 ? 9.301 -11.493 -1.128 1.00 90.25 100 ASN A CA 1
ATOM 786 C C . ASN A 1 100 ? 10.275 -10.307 -1.124 1.00 90.25 100 ASN A C 1
ATOM 788 O O . ASN A 1 100 ? 10.288 -9.489 -2.046 1.00 90.25 100 ASN A O 1
ATOM 792 N N . GLY A 1 101 ? 11.104 -10.237 -0.079 1.00 85.12 101 GLY A N 1
ATOM 793 C CA . GLY A 1 101 ? 12.081 -9.164 0.106 1.00 85.12 101 GLY A CA 1
ATOM 794 C C . GLY A 1 101 ? 13.156 -9.121 -0.978 1.00 85.12 101 GLY A C 1
ATOM 795 O O . GLY A 1 101 ? 13.558 -8.043 -1.408 1.00 85.12 101 GLY A O 1
ATOM 796 N N . MET A 1 102 ? 13.598 -10.281 -1.469 1.00 86.25 102 MET A N 1
ATOM 797 C CA . MET A 1 102 ? 14.622 -10.343 -2.513 1.00 86.25 102 MET A CA 1
ATOM 798 C C . MET A 1 102 ? 14.149 -9.665 -3.791 1.00 86.25 102 MET A C 1
ATOM 800 O O . MET A 1 102 ? 14.884 -8.859 -4.352 1.00 86.25 102 MET A O 1
ATOM 804 N N . ARG A 1 103 ? 12.909 -9.932 -4.211 1.00 89.38 103 ARG A N 1
ATOM 805 C CA . ARG A 1 103 ? 12.368 -9.390 -5.464 1.00 89.38 103 ARG A CA 1
ATOM 806 C C . ARG A 1 103 ? 12.148 -7.875 -5.422 1.00 89.38 103 ARG A C 1
ATOM 808 O O . ARG A 1 103 ? 12.240 -7.233 -6.463 1.00 89.38 103 ARG A O 1
ATOM 815 N N . ILE A 1 104 ? 11.870 -7.292 -4.248 1.00 90.12 104 ILE A N 1
ATOM 816 C CA . ILE A 1 104 ? 11.710 -5.831 -4.119 1.00 90.12 104 ILE A CA 1
ATOM 817 C C . ILE A 1 104 ? 13.053 -5.099 -3.974 1.00 90.12 104 ILE A C 1
ATOM 819 O O . ILE A 1 104 ? 13.214 -4.018 -4.534 1.00 90.12 104 ILE A O 1
ATOM 823 N N . PHE A 1 105 ? 14.033 -5.672 -3.263 1.00 85.62 105 PHE A N 1
ATOM 824 C CA . PHE A 1 105 ? 15.338 -5.026 -3.061 1.00 85.62 105 PHE A CA 1
ATOM 825 C C . PHE A 1 105 ? 16.319 -5.245 -4.219 1.00 85.62 105 PHE A C 1
ATOM 827 O O . PHE A 1 105 ? 17.160 -4.384 -4.473 1.00 85.62 105 PHE A O 1
ATOM 834 N N . PHE A 1 106 ? 16.216 -6.375 -4.919 1.00 86.19 106 PHE A N 1
ATOM 835 C CA . PHE A 1 106 ? 17.063 -6.744 -6.051 1.00 86.19 106 PHE A CA 1
ATOM 836 C C . PHE A 1 106 ? 16.182 -7.003 -7.269 1.00 86.19 106 PHE A C 1
ATOM 838 O O . PHE A 1 106 ? 15.828 -8.141 -7.571 1.00 86.19 106 PHE A O 1
ATOM 845 N N . TYR A 1 107 ? 15.793 -5.919 -7.939 1.00 89.12 107 TYR A N 1
ATOM 846 C CA . TYR A 1 107 ? 14.868 -5.987 -9.063 1.00 89.12 107 TYR A CA 1
ATOM 847 C C . TYR A 1 107 ? 15.425 -6.829 -10.221 1.00 89.12 107 TYR A C 1
ATOM 849 O O . TYR A 1 107 ? 16.518 -6.565 -10.726 1.00 89.12 107 TYR A O 1
ATOM 857 N N . ASP A 1 108 ? 14.624 -7.798 -10.660 1.00 91.62 108 ASP A N 1
ATOM 858 C CA . ASP A 1 108 ? 14.854 -8.646 -11.826 1.00 91.62 108 ASP A CA 1
ATOM 859 C C . ASP A 1 108 ? 13.596 -8.594 -12.714 1.00 91.62 108 ASP A C 1
ATOM 861 O O . ASP A 1 108 ? 12.525 -9.010 -12.264 1.00 91.62 108 ASP A O 1
ATOM 865 N N . PRO A 1 109 ? 13.672 -8.079 -13.956 1.00 91.88 109 PRO A N 1
ATOM 866 C CA . PRO A 1 109 ? 12.508 -7.991 -14.834 1.00 91.88 109 PRO A CA 1
ATOM 867 C C . PRO A 1 109 ? 11.947 -9.361 -15.251 1.00 91.88 109 PRO A C 1
ATOM 869 O O . PRO A 1 109 ? 10.776 -9.430 -15.621 1.00 91.88 109 PRO A O 1
ATOM 872 N N . GLU A 1 110 ? 12.737 -10.440 -15.192 1.00 94.56 110 GLU A N 1
ATOM 873 C CA . GLU A 1 110 ? 12.259 -11.805 -15.463 1.00 94.56 110 GLU A CA 1
ATOM 874 C C . GLU A 1 110 ? 11.562 -12.428 -14.243 1.00 94.56 110 GLU A C 1
ATOM 876 O O . GLU A 1 110 ? 10.803 -13.389 -14.379 1.00 94.56 110 GLU A O 1
ATOM 881 N N . ASN A 1 111 ? 11.775 -11.861 -13.052 1.00 93.19 111 ASN A N 1
ATOM 882 C CA . ASN A 1 111 ? 11.179 -12.307 -11.796 1.00 93.19 111 ASN A CA 1
ATOM 883 C C . ASN A 1 111 ? 10.758 -11.111 -10.914 1.00 93.19 111 ASN A C 1
ATOM 885 O O . ASN A 1 111 ? 11.329 -10.897 -9.836 1.00 93.19 111 ASN A O 1
ATOM 889 N N . PRO A 1 112 ? 9.770 -10.312 -11.362 1.00 95.50 112 PRO A N 1
ATOM 890 C CA . PRO A 1 112 ? 9.412 -9.060 -10.707 1.00 95.50 112 PRO A CA 1
ATOM 891 C C . PRO A 1 112 ? 8.819 -9.272 -9.301 1.00 95.50 112 PRO A C 1
ATOM 893 O O . PRO A 1 112 ? 8.334 -10.363 -8.970 1.00 95.50 112 PRO A O 1
ATOM 896 N N . PRO A 1 113 ? 8.819 -8.231 -8.444 1.00 96.19 113 PRO A N 1
ATOM 897 C CA . PRO A 1 113 ? 8.169 -8.304 -7.144 1.00 96.19 113 PRO A CA 1
ATOM 898 C C . PRO A 1 113 ? 6.653 -8.414 -7.292 1.00 96.19 113 PRO A C 1
ATOM 900 O O . PRO A 1 113 ? 6.034 -7.695 -8.079 1.00 96.19 113 PRO A O 1
ATOM 903 N N . GLY A 1 114 ? 6.061 -9.282 -6.473 1.00 96.75 114 GLY A N 1
ATOM 904 C CA . GLY A 1 114 ? 4.614 -9.370 -6.327 1.00 96.75 114 GLY A CA 1
ATOM 905 C C . GLY A 1 114 ? 4.015 -8.157 -5.621 1.00 96.75 114 GLY A C 1
ATOM 906 O O . GLY A 1 114 ? 4.712 -7.228 -5.204 1.00 96.75 114 GLY A O 1
ATOM 907 N N . SER A 1 115 ? 2.700 -8.200 -5.463 1.00 97.81 115 SER A N 1
ATOM 908 C CA . SER A 1 115 ? 1.923 -7.190 -4.756 1.00 97.81 115 SER A CA 1
ATOM 909 C C . SER A 1 115 ? 0.980 -7.852 -3.776 1.00 97.81 115 SER A C 1
ATOM 911 O O . SER A 1 115 ? 0.338 -8.842 -4.117 1.00 97.81 115 SER A O 1
ATOM 913 N N . GLU A 1 116 ? 0.865 -7.282 -2.583 1.00 98.25 116 GLU A N 1
ATOM 914 C CA . GLU A 1 116 ? -0.073 -7.734 -1.567 1.00 98.25 116 GLU A CA 1
ATOM 915 C C . GLU A 1 116 ? -0.626 -6.542 -0.784 1.00 98.25 116 GLU A C 1
ATOM 917 O O . GLU A 1 116 ? 0.084 -5.578 -0.491 1.00 98.25 116 GLU A O 1
ATOM 922 N N . VAL A 1 117 ? -1.916 -6.616 -0.466 1.00 98.19 117 VAL A N 1
ATOM 923 C CA . VAL A 1 117 ? -2.592 -5.694 0.440 1.00 98.19 117 VAL A CA 1
ATOM 924 C C . VAL A 1 117 ? -3.257 -6.496 1.541 1.00 98.19 117 VAL A C 1
ATOM 926 O O . VAL A 1 117 ? -3.996 -7.450 1.276 1.00 98.19 117 VAL A O 1
ATOM 929 N N . ILE A 1 118 ? -3.045 -6.058 2.776 1.00 97.44 118 ILE A N 1
ATOM 930 C CA . ILE A 1 118 ? -3.653 -6.644 3.964 1.00 97.44 118 ILE A CA 1
ATOM 931 C C . ILE A 1 118 ? -4.550 -5.608 4.640 1.00 97.44 118 ILE A C 1
ATOM 933 O O . ILE A 1 118 ? -4.161 -4.457 4.835 1.00 97.44 118 ILE A O 1
ATOM 937 N N . ARG A 1 119 ? -5.752 -6.036 5.033 1.00 97.19 119 ARG A N 1
ATOM 938 C CA . ARG A 1 119 ? -6.638 -5.302 5.940 1.00 97.19 119 ARG A CA 1
ATOM 939 C C . ARG A 1 119 ? -6.544 -5.907 7.337 1.00 97.19 119 ARG A C 1
ATOM 941 O O . ARG A 1 119 ? -6.717 -7.117 7.491 1.00 97.19 119 ARG A O 1
ATOM 948 N N . ILE A 1 120 ? -6.324 -5.068 8.344 1.00 92.31 120 ILE A N 1
ATOM 949 C CA . ILE A 1 120 ? -6.310 -5.460 9.756 1.00 92.31 120 ILE A CA 1
ATOM 950 C C . ILE A 1 120 ? -7.462 -4.751 10.455 1.00 92.31 120 ILE A C 1
ATOM 952 O O . ILE A 1 120 ? -7.546 -3.524 10.432 1.00 92.31 120 ILE A O 1
ATOM 956 N N . GLN A 1 121 ? -8.333 -5.528 11.086 1.00 92.25 121 GLN A N 1
ATOM 957 C CA . GLN A 1 121 ? -9.499 -5.026 11.805 1.00 92.25 121 GLN A CA 1
ATOM 958 C C . GLN A 1 121 ? -9.376 -5.328 13.295 1.00 92.25 121 GLN A C 1
ATOM 960 O O . GLN A 1 121 ? -8.829 -6.364 13.678 1.00 92.25 121 GLN A O 1
ATOM 965 N N . ASN A 1 122 ? -9.939 -4.448 14.128 1.00 86.69 122 ASN A N 1
ATOM 966 C CA . ASN A 1 122 ? -9.965 -4.603 15.587 1.00 86.69 122 ASN A CA 1
ATOM 967 C C . ASN A 1 122 ? -8.569 -4.862 16.176 1.00 86.69 122 ASN A C 1
ATOM 969 O O . ASN A 1 122 ? -8.375 -5.787 16.962 1.00 86.69 122 ASN A O 1
ATOM 973 N N . ILE A 1 123 ? -7.584 -4.050 15.787 1.00 82.19 123 ILE A N 1
ATOM 974 C CA . ILE A 1 123 ? -6.167 -4.309 16.083 1.00 82.19 123 ILE A CA 1
ATOM 975 C C . ILE A 1 123 ? -5.814 -4.364 17.580 1.00 82.19 123 ILE A C 1
ATOM 977 O O . ILE A 1 123 ? -4.774 -4.898 17.946 1.00 82.19 123 ILE A O 1
ATOM 981 N N . LEU A 1 124 ? -6.678 -3.829 18.445 1.00 79.62 124 LEU A N 1
ATOM 982 C CA . LEU A 1 124 ? -6.516 -3.856 19.902 1.00 79.62 124 LEU A CA 1
ATOM 983 C C . LEU A 1 124 ? -7.223 -5.045 20.581 1.00 79.62 124 LEU A C 1
ATOM 985 O O . LEU A 1 124 ? -7.178 -5.150 21.803 1.00 79.62 124 LEU A O 1
ATOM 989 N N . SER A 1 125 ? -7.919 -5.898 19.824 1.00 81.38 125 SER A N 1
ATOM 990 C CA . SER A 1 125 ? -8.560 -7.106 20.361 1.00 81.38 125 SER A CA 1
ATOM 991 C C . SER A 1 125 ? -7.543 -8.226 20.610 1.00 81.38 125 SER A C 1
ATOM 993 O O . SER A 1 125 ? -6.425 -8.172 20.101 1.00 81.38 125 SER A O 1
ATOM 995 N N . GLU A 1 126 ? -7.932 -9.245 21.382 1.00 80.31 126 GLU A N 1
ATOM 996 C CA . GLU A 1 126 ? -7.093 -10.433 21.617 1.00 80.31 126 GLU A CA 1
ATOM 997 C C . GLU A 1 126 ? -6.785 -11.190 20.314 1.00 80.31 126 GLU A C 1
ATOM 999 O O . GLU A 1 126 ? -5.682 -11.704 20.147 1.00 80.31 126 GLU A O 1
ATOM 1004 N N . GLU A 1 127 ? -7.729 -11.191 19.365 1.00 84.44 127 GLU A N 1
ATOM 1005 C CA . GLU A 1 127 ? -7.595 -11.830 18.053 1.00 84.44 127 GLU A CA 1
ATOM 1006 C C . GLU A 1 127 ? -7.940 -10.842 16.917 1.00 84.44 127 GLU A C 1
ATOM 1008 O O . GLU A 1 127 ? -9.067 -10.835 16.406 1.00 84.44 127 GLU A O 1
ATOM 1013 N N . PRO A 1 128 ? -6.987 -9.987 16.489 1.00 87.00 128 PRO A N 1
ATOM 1014 C CA . PRO A 1 128 ? -7.183 -9.100 15.349 1.00 87.00 128 PRO A CA 1
ATOM 1015 C C . PRO A 1 128 ? -7.496 -9.882 14.073 1.00 87.00 128 PRO A C 1
ATOM 1017 O O . PRO A 1 128 ? -6.824 -10.858 13.735 1.00 87.00 128 PRO A O 1
ATOM 1020 N N . LYS A 1 129 ? -8.478 -9.413 13.300 1.00 94.31 129 LYS A N 1
ATOM 1021 C CA . LYS A 1 129 ? -8.806 -10.043 12.019 1.00 94.31 129 LYS A CA 1
ATOM 1022 C C . LYS A 1 129 ? -7.884 -9.506 10.932 1.00 94.31 129 LYS A C 1
ATOM 1024 O O . LYS A 1 129 ? -7.974 -8.336 10.565 1.00 94.31 129 LYS A O 1
ATOM 1029 N N . VAL A 1 130 ? -7.053 -10.382 10.380 1.00 94.44 130 VAL A N 1
ATOM 1030 C CA . VAL A 1 130 ? -6.144 -10.090 9.265 1.00 94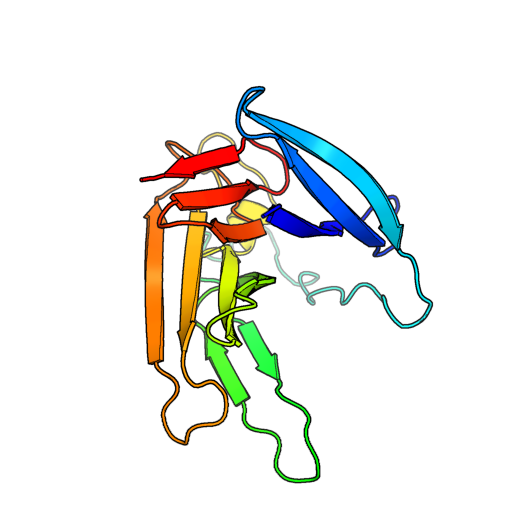.44 130 VAL A CA 1
ATOM 1031 C C . VAL A 1 130 ? -6.704 -10.715 7.988 1.00 94.44 130 VAL A C 1
ATOM 1033 O O . VAL A 1 130 ? -7.067 -11.887 7.974 1.00 94.44 130 VAL A O 1
ATOM 1036 N N . THR A 1 131 ? -6.841 -9.938 6.914 1.00 97.69 131 THR A N 1
ATOM 1037 C CA . THR A 1 131 ? -7.379 -10.413 5.628 1.00 97.69 131 THR A CA 1
ATOM 1038 C C . THR A 1 131 ? -6.505 -9.933 4.479 1.00 97.69 131 THR A C 1
ATOM 1040 O O . THR A 1 131 ? -6.297 -8.731 4.333 1.00 97.69 131 THR A O 1
ATOM 1043 N N . VAL A 1 132 ? -6.039 -10.856 3.636 1.00 97.75 132 VAL A N 1
ATOM 1044 C CA . VAL A 1 132 ? -5.439 -10.515 2.339 1.00 97.75 132 VAL A CA 1
ATOM 1045 C C . VAL A 1 132 ? -6.571 -10.113 1.398 1.00 97.75 132 VAL A C 1
ATOM 1047 O O . VAL A 1 132 ? -7.448 -10.921 1.098 1.00 97.75 132 VAL A O 1
ATOM 1050 N N . VAL A 1 133 ? -6.588 -8.849 0.982 1.00 97.69 133 VAL A N 1
ATOM 1051 C CA . VAL A 1 133 ? -7.667 -8.276 0.152 1.00 97.69 133 VAL A CA 1
ATOM 1052 C C . VAL A 1 133 ? -7.287 -8.197 -1.325 1.00 97.69 133 VAL A C 1
ATOM 1054 O O . VAL A 1 133 ? -8.160 -8.184 -2.185 1.00 97.69 133 VAL A O 1
ATOM 1057 N N . TYR A 1 134 ? -5.989 -8.167 -1.617 1.00 98.12 134 TYR A N 1
ATOM 1058 C CA . TYR A 1 134 ? -5.431 -8.217 -2.962 1.00 98.12 134 TYR A CA 1
ATOM 1059 C C . TYR A 1 134 ? -4.073 -8.912 -2.893 1.00 98.12 134 TYR A C 1
ATOM 1061 O O . TYR A 1 134 ? -3.275 -8.590 -2.014 1.00 98.12 134 TYR A O 1
ATOM 1069 N N . ALA A 1 135 ? -3.810 -9.845 -3.806 1.00 97.50 135 ALA A N 1
ATOM 1070 C CA . ALA A 1 135 ? -2.505 -10.476 -3.952 1.00 97.50 135 ALA A CA 1
ATOM 1071 C C . ALA A 1 135 ? -2.288 -10.933 -5.396 1.00 97.50 135 ALA A C 1
ATOM 1073 O O . ALA A 1 135 ? -3.151 -11.599 -5.970 1.00 97.50 135 ALA A O 1
ATOM 1074 N N . GLU A 1 136 ? -1.132 -10.606 -5.973 1.00 96.25 136 GLU A N 1
ATOM 1075 C CA . GLU A 1 136 ? -0.703 -11.126 -7.273 1.00 96.25 136 GLU A CA 1
ATOM 1076 C C . GLU A 1 136 ? 0.829 -11.129 -7.419 1.00 96.25 136 GLU A C 1
ATOM 1078 O O . GLU A 1 136 ? 1.564 -10.668 -6.545 1.00 96.25 136 GLU A O 1
ATOM 1083 N N . ASN A 1 137 ? 1.331 -11.721 -8.500 1.00 96.00 137 ASN A N 1
ATOM 1084 C CA . ASN A 1 137 ? 2.733 -12.108 -8.670 1.00 96.00 137 ASN A CA 1
ATOM 1085 C C . ASN A 1 137 ? 3.631 -11.072 -9.378 1.00 96.00 137 ASN A C 1
ATOM 1087 O O . ASN A 1 137 ? 4.789 -11.377 -9.648 1.00 96.00 137 ASN A O 1
ATOM 1091 N N . GLY A 1 138 ? 3.129 -9.872 -9.662 1.00 96.25 138 GLY A N 1
ATOM 1092 C CA . GLY A 1 138 ? 3.829 -8.788 -10.351 1.00 96.25 138 GLY A CA 1
ATOM 1093 C C . GLY A 1 138 ? 3.512 -8.690 -11.847 1.00 96.25 138 GLY A C 1
ATOM 1094 O O . GLY A 1 138 ? 4.162 -7.926 -12.565 1.00 96.25 138 GLY A O 1
ATOM 1095 N N . THR A 1 139 ? 2.532 -9.447 -12.350 1.00 96.44 139 THR A N 1
ATOM 1096 C CA . THR A 1 139 ? 2.129 -9.390 -13.768 1.00 96.44 139 THR A CA 1
ATOM 1097 C C . THR A 1 139 ? 1.276 -8.166 -14.085 1.00 96.44 139 THR A C 1
ATOM 1099 O O . THR A 1 139 ? 1.303 -7.679 -15.216 1.00 96.44 139 THR A O 1
ATOM 1102 N N . VAL A 1 140 ? 0.551 -7.636 -13.095 1.00 96.75 140 VAL A N 1
ATOM 1103 C CA . VAL A 1 140 ? -0.294 -6.439 -13.244 1.00 96.75 140 VAL A CA 1
ATOM 1104 C C . VAL A 1 140 ? 0.320 -5.238 -12.523 1.00 96.75 140 VAL A C 1
ATOM 1106 O O . VAL A 1 140 ? 0.406 -4.141 -13.083 1.00 96.75 140 VAL A O 1
ATOM 1109 N N . LEU A 1 141 ? 0.763 -5.433 -11.282 1.00 97.81 141 LEU A N 1
ATOM 1110 C CA . LEU A 1 141 ? 1.205 -4.401 -10.358 1.00 97.81 141 LEU A CA 1
ATOM 1111 C C . LEU A 1 141 ? 2.415 -4.890 -9.543 1.00 97.81 141 LEU A C 1
ATOM 1113 O O . LEU A 1 141 ? 2.334 -5.823 -8.758 1.00 97.81 141 LEU A O 1
ATOM 1117 N N . GLN A 1 142 ? 3.558 -4.227 -9.664 1.00 97.81 142 GLN A N 1
ATOM 1118 C CA . GLN A 1 142 ? 4.799 -4.699 -9.044 1.00 97.81 142 GLN A CA 1
ATOM 1119 C C . GLN A 1 142 ? 5.148 -3.899 -7.791 1.00 97.81 142 GLN A C 1
ATOM 1121 O O . GLN A 1 142 ? 5.249 -2.676 -7.870 1.00 97.81 142 GLN A O 1
ATOM 1126 N N . GLY A 1 143 ? 5.375 -4.575 -6.660 1.00 96.31 143 GLY A N 1
ATOM 1127 C CA . GLY A 1 143 ? 5.930 -3.959 -5.449 1.00 96.31 143 GLY A CA 1
ATOM 1128 C C . GLY A 1 143 ? 4.986 -2.976 -4.756 1.00 96.31 143 GLY A C 1
ATOM 1129 O O . GLY A 1 143 ? 5.308 -1.791 -4.619 1.00 96.31 143 GLY A O 1
ATOM 1130 N N . THR A 1 144 ? 3.809 -3.453 -4.345 1.00 97.50 144 THR A N 1
ATOM 1131 C CA . THR A 1 144 ? 2.839 -2.656 -3.577 1.00 97.50 144 THR A CA 1
ATOM 1132 C C . THR A 1 144 ? 3.465 -2.103 -2.297 1.00 97.50 144 THR A C 1
ATOM 1134 O O . THR A 1 144 ? 3.948 -2.851 -1.459 1.00 97.50 144 THR A O 1
ATOM 1137 N N . THR A 1 145 ? 3.413 -0.782 -2.131 1.00 95.19 145 THR A N 1
ATOM 1138 C CA . THR A 1 145 ? 3.929 -0.090 -0.940 1.00 95.19 145 THR A CA 1
ATOM 1139 C C . THR A 1 145 ? 2.812 0.406 -0.038 1.00 95.19 145 THR A C 1
ATOM 1141 O O . THR A 1 145 ? 2.975 0.450 1.173 1.00 95.19 145 THR A O 1
ATOM 1144 N N . VAL A 1 146 ? 1.655 0.767 -0.599 1.00 95.12 146 VAL A N 1
ATOM 1145 C CA . VAL A 1 146 ? 0.572 1.412 0.148 1.00 95.12 146 VAL A CA 1
ATOM 1146 C C . VAL A 1 146 ? -0.782 1.043 -0.438 1.00 95.12 146 VAL A C 1
ATOM 1148 O O . VAL A 1 146 ? -0.920 0.879 -1.650 1.00 95.12 146 VAL A O 1
ATOM 1151 N N . ALA A 1 147 ? -1.800 0.969 0.413 1.00 96.00 147 ALA A N 1
ATOM 1152 C CA . ALA A 1 147 ? -3.182 0.823 -0.009 1.00 96.00 147 ALA A CA 1
ATOM 1153 C C . ALA A 1 147 ? -4.106 1.679 0.855 1.00 96.00 147 ALA A C 1
ATOM 1155 O O . ALA A 1 147 ? -3.853 1.853 2.045 1.00 96.00 147 ALA A O 1
ATOM 1156 N N . SER A 1 148 ? -5.168 2.223 0.267 1.00 94.12 148 SER A N 1
ATOM 1157 C CA . SER A 1 148 ? -6.176 3.009 0.981 1.00 94.12 148 SER A CA 1
ATOM 1158 C C . SER A 1 148 ? -7.550 2.812 0.354 1.00 94.12 148 SER A C 1
ATOM 1160 O O . SER A 1 148 ? -7.662 2.621 -0.859 1.00 94.12 148 SER A O 1
ATOM 1162 N N . VAL A 1 149 ? -8.596 2.862 1.179 1.00 93.69 149 VAL A N 1
ATOM 1163 C CA . VAL A 1 149 ? -9.979 2.685 0.732 1.00 93.69 149 VAL A CA 1
ATOM 1164 C C . VAL A 1 149 ? -10.803 3.944 0.865 1.00 93.69 149 VAL A C 1
ATOM 1166 O O . VAL A 1 149 ? -10.654 4.731 1.799 1.00 93.69 149 VAL A O 1
ATOM 1169 N N . TYR A 1 150 ? -11.733 4.107 -0.068 1.00 88.50 150 TYR A N 1
ATOM 1170 C CA . TYR A 1 150 ? -12.677 5.204 -0.048 1.00 88.50 150 TYR A CA 1
ATOM 1171 C C . TYR A 1 150 ? -13.953 4.863 -0.805 1.00 88.50 150 TYR A C 1
ATOM 1173 O O . TYR A 1 150 ? -13.917 4.541 -1.987 1.00 88.50 150 TYR A O 1
ATOM 1181 N N . LYS A 1 151 ? -15.102 4.963 -0.123 1.00 90.62 151 LYS A N 1
ATOM 1182 C CA . LYS A 1 151 ? -16.434 4.690 -0.700 1.00 90.62 151 LYS A CA 1
ATOM 1183 C C . LYS A 1 151 ? -16.514 3.344 -1.442 1.00 90.62 151 LYS A C 1
ATOM 1185 O O . LYS A 1 151 ? -17.065 3.258 -2.533 1.00 90.62 151 LYS A O 1
ATOM 1190 N N . GLY A 1 152 ? -15.951 2.300 -0.834 1.00 90.50 152 GLY A N 1
ATOM 1191 C CA . GLY A 1 152 ? -15.909 0.948 -1.401 1.00 90.50 152 GLY A CA 1
ATOM 1192 C C . GLY A 1 152 ? -14.767 0.709 -2.387 1.00 90.50 152 GLY A C 1
ATOM 1193 O O . GLY A 1 152 ? -14.470 -0.439 -2.659 1.00 90.50 152 GLY A O 1
ATOM 1194 N N . LYS A 1 153 ? -14.081 1.758 -2.848 1.00 94.06 153 LYS A N 1
ATOM 1195 C CA . LYS A 1 153 ? -12.983 1.666 -3.814 1.00 94.06 153 LYS A CA 1
ATOM 1196 C C . LYS A 1 153 ? -11.650 1.480 -3.116 1.00 94.06 153 LYS A C 1
ATOM 1198 O O . LYS A 1 153 ? -11.427 2.082 -2.064 1.00 94.06 153 LYS A O 1
ATOM 1203 N N . LEU A 1 154 ? -10.759 0.703 -3.723 1.00 95.38 154 LEU A N 1
ATOM 1204 C CA . LEU A 1 154 ? -9.405 0.450 -3.231 1.00 95.38 154 LEU A CA 1
ATOM 1205 C C . LEU A 1 154 ? -8.377 1.078 -4.176 1.00 95.38 154 LEU A C 1
ATOM 1207 O O . LEU A 1 154 ? -8.328 0.742 -5.356 1.00 95.38 154 LEU A O 1
ATOM 1211 N N . LEU A 1 155 ? -7.529 1.961 -3.650 1.00 96.94 155 LEU A N 1
ATOM 1212 C CA . LEU A 1 155 ? -6.379 2.520 -4.358 1.00 96.94 155 LEU A CA 1
ATOM 1213 C C . LEU A 1 155 ? -5.092 1.889 -3.821 1.00 96.94 155 LEU A C 1
ATOM 1215 O O . LEU A 1 155 ? -4.823 1.971 -2.623 1.00 96.94 155 LEU A O 1
ATOM 1219 N N . ILE A 1 156 ? -4.295 1.298 -4.711 1.00 97.12 156 ILE A N 1
ATOM 1220 C CA . ILE A 1 156 ? -3.033 0.619 -4.405 1.00 97.12 156 ILE A CA 1
ATOM 1221 C C . ILE A 1 156 ? -1.890 1.351 -5.113 1.00 97.12 156 ILE A C 1
ATOM 1223 O O . ILE A 1 156 ? -1.917 1.521 -6.333 1.00 97.12 156 ILE A O 1
ATOM 1227 N N . GLY A 1 157 ? -0.889 1.787 -4.352 1.00 94.12 157 GLY A N 1
ATOM 1228 C CA . GLY A 1 157 ? 0.335 2.408 -4.857 1.00 94.12 157 GLY A CA 1
ATOM 1229 C C . GLY A 1 157 ? 1.533 1.467 -4.754 1.00 94.12 157 GLY A C 1
ATOM 1230 O O . GLY A 1 157 ? 1.588 0.608 -3.872 1.00 94.12 157 GLY A O 1
ATOM 1231 N N . THR A 1 158 ? 2.516 1.650 -5.634 1.00 95.12 158 THR A N 1
ATOM 1232 C CA . THR A 1 158 ? 3.763 0.864 -5.660 1.00 95.12 158 THR A CA 1
ATOM 1233 C C . THR A 1 158 ? 4.984 1.738 -5.411 1.00 95.12 158 THR A C 1
ATOM 1235 O O . THR A 1 158 ? 4.907 2.958 -5.550 1.00 95.12 158 THR A O 1
ATOM 1238 N N . VAL A 1 159 ? 6.112 1.114 -5.057 1.00 89.12 159 VAL A N 1
ATOM 1239 C CA . VAL A 1 159 ? 7.385 1.826 -4.842 1.00 89.12 159 VAL A CA 1
ATOM 1240 C C . VAL A 1 159 ? 7.853 2.541 -6.115 1.00 89.12 159 VAL A C 1
ATOM 1242 O O . VAL A 1 159 ? 8.296 3.684 -6.045 1.00 89.12 159 VAL A O 1
ATOM 1245 N N . PHE A 1 160 ? 7.770 1.884 -7.279 1.00 88.50 160 PHE A N 1
ATOM 1246 C CA . PHE A 1 160 ? 8.356 2.405 -8.527 1.00 88.50 160 PHE A CA 1
ATOM 1247 C C . PHE A 1 160 ? 7.557 2.121 -9.807 1.00 88.50 160 PHE A C 1
ATOM 1249 O O . PHE A 1 160 ? 7.966 2.565 -10.878 1.00 88.50 160 PHE A O 1
ATOM 1256 N N . HIS A 1 161 ? 6.468 1.352 -9.747 1.00 93.31 161 HIS A N 1
ATOM 1257 C CA . HIS A 1 161 ? 5.781 0.878 -10.947 1.00 93.31 161 HIS A CA 1
ATOM 1258 C C . HIS A 1 161 ? 4.585 1.771 -11.314 1.00 93.31 161 HIS A C 1
ATOM 1260 O O . HIS A 1 161 ? 4.740 2.844 -11.891 1.00 93.31 161 HIS A O 1
ATOM 1266 N N . ARG A 1 162 ? 3.366 1.313 -11.026 1.00 92.88 162 ARG A N 1
ATOM 1267 C CA . ARG A 1 162 ? 2.097 1.975 -11.360 1.00 92.88 162 ARG A CA 1
ATOM 1268 C C . ARG A 1 162 ? 1.212 2.040 -10.117 1.00 92.88 162 ARG A C 1
ATOM 1270 O O . ARG A 1 162 ? 1.594 1.561 -9.051 1.00 92.88 162 ARG A O 1
ATOM 1277 N N . ALA A 1 163 ? 0.023 2.606 -10.262 1.00 94.25 163 ALA A N 1
ATOM 1278 C CA . ALA A 1 163 ? -1.047 2.472 -9.282 1.00 94.25 163 ALA A CA 1
ATOM 1279 C C . ALA A 1 163 ? -2.176 1.610 -9.858 1.00 94.25 163 ALA A C 1
ATOM 1281 O O . ALA A 1 163 ? -2.386 1.591 -11.074 1.00 94.25 163 ALA A O 1
ATOM 1282 N N . LEU A 1 164 ? -2.904 0.921 -8.983 1.00 95.56 164 LEU A N 1
ATOM 1283 C CA . LEU A 1 164 ? -4.108 0.172 -9.327 1.00 95.56 164 LEU A CA 1
ATOM 1284 C C . LEU A 1 164 ? -5.300 0.735 -8.557 1.00 95.56 164 LEU A C 1
ATOM 1286 O O . LEU A 1 164 ? -5.200 1.031 -7.369 1.00 95.56 164 LEU A O 1
ATOM 1290 N N . TYR A 1 165 ? -6.430 0.871 -9.241 1.00 94.75 165 TYR A N 1
ATOM 1291 C CA . TYR A 1 165 ? -7.688 1.318 -8.661 1.00 94.75 165 TYR A CA 1
ATOM 1292 C C . TYR A 1 165 ? -8.738 0.231 -8.886 1.00 94.75 165 TYR A C 1
ATOM 1294 O O . TYR A 1 165 ? -9.015 -0.117 -10.034 1.00 94.75 165 TYR A O 1
ATOM 1302 N N . CYS A 1 166 ? -9.260 -0.328 -7.797 1.00 92.94 166 CYS A N 1
ATOM 1303 C CA . CYS A 1 166 ? -10.179 -1.464 -7.800 1.00 92.94 166 CYS A CA 1
ATOM 1304 C C . CYS A 1 166 ? -11.567 -1.055 -7.296 1.00 92.94 166 CYS A C 1
ATOM 1306 O O . CYS A 1 166 ? -11.700 -0.120 -6.495 1.00 92.94 166 CYS A O 1
ATOM 1308 N N . ASP A 1 167 ? -12.575 -1.791 -7.769 1.00 89.88 167 ASP A N 1
ATOM 1309 C CA . ASP A 1 167 ? -13.970 -1.648 -7.352 1.00 89.88 167 ASP A CA 1
ATOM 1310 C C . ASP A 1 167 ? -14.276 -2.228 -5.975 1.00 89.88 167 ASP A C 1
ATOM 1312 O O . ASP A 1 167 ? -13.620 -3.217 -5.570 1.00 89.88 167 ASP A O 1
#

Foldseek 3Di:
DWDKDWAFDQPPNFTWTWIWIQDPVVRDTHTDDIGHDPVRHDDPPPCVPDDPDDDQDQFDKDKDWDDDPDDIDIDIDSWAWADWDADPVQRKIKTKTFRGPCQVVPPDPVQHTKTWIWIWHPVVDPDIDIDTPDTDRPPVHGAWRTWDDDPRKIWTDHNPDDIDIGD